Protein AF-A0A485ADF6-F1 (afdb_monomer_lite)

Radius of gyration: 10.27 Å; chains: 1; bounding box: 31×16×24 Å

Structure (mmCIF, N/CA/C/O backbone):
data_AF-A0A485ADF6-F1
#
_entry.id   AF-A0A485ADF6-F1
#
loop_
_atom_site.group_PDB
_atom_site.id
_atom_site.type_symbol
_atom_site.label_atom_id
_atom_site.label_alt_id
_atom_site.label_comp_id
_atom_site.label_asym_id
_atom_site.label_entity_id
_atom_site.label_seq_id
_atom_site.pdbx_PDB_ins_code
_atom_site.Cartn_x
_atom_site.Cartn_y
_atom_site.Cartn_z
_atom_site.occupancy
_atom_site.B_iso_or_equiv
_atom_site.auth_seq_id
_atom_site.auth_comp_id
_atom_site.auth_asym_id
_atom_site.auth_atom_id
_atom_site.pdbx_PDB_model_num
ATOM 1 N N . MET A 1 1 ? 16.664 2.262 4.501 1.00 73.06 1 MET A N 1
ATOM 2 C CA . MET A 1 1 ? 15.547 1.295 4.492 1.00 73.06 1 MET A CA 1
ATOM 3 C C . MET A 1 1 ? 15.241 1.043 3.033 1.00 73.06 1 MET A C 1
ATOM 5 O O . MET A 1 1 ? 15.261 2.018 2.301 1.00 73.06 1 MET A O 1
ATOM 9 N N . VAL A 1 2 ? 15.068 -0.205 2.610 1.00 83.56 2 VAL A N 1
ATOM 10 C CA . VAL A 1 2 ? 14.589 -0.519 1.257 1.00 83.56 2 VAL A CA 1
ATOM 11 C C . VAL A 1 2 ? 13.151 -0.973 1.423 1.00 83.56 2 VAL A C 1
ATOM 13 O O . VAL A 1 2 ? 12.895 -1.805 2.290 1.00 83.56 2 VAL A O 1
ATOM 16 N N . LEU A 1 3 ? 12.238 -0.391 0.655 1.00 91.25 3 LEU A N 1
ATOM 17 C CA . LEU A 1 3 ? 10.848 -0.820 0.592 1.00 91.25 3 LEU A CA 1
ATOM 18 C C . LEU A 1 3 ? 10.620 -1.589 -0.708 1.00 91.25 3 LEU A C 1
ATOM 20 O O . LEU A 1 3 ? 11.125 -1.208 -1.765 1.00 91.25 3 LEU A O 1
ATOM 24 N N . LEU A 1 4 ? 9.841 -2.658 -0.630 1.00 94.56 4 LEU A N 1
ATOM 25 C CA . LEU A 1 4 ? 9.432 -3.485 -1.755 1.00 94.56 4 LEU A CA 1
ATOM 26 C C . LEU A 1 4 ? 7.912 -3.481 -1.881 1.00 94.56 4 LEU A C 1
ATOM 28 O O . LEU A 1 4 ? 7.177 -3.241 -0.924 1.00 94.56 4 LEU A O 1
ATOM 32 N N . VAL A 1 5 ? 7.423 -3.765 -3.087 1.00 95.88 5 VAL A N 1
ATOM 33 C CA . VAL A 1 5 ? 5.996 -4.044 -3.278 1.00 95.88 5 VAL A CA 1
ATOM 34 C C . VAL A 1 5 ? 5.618 -5.245 -2.413 1.00 95.88 5 VAL A C 1
ATOM 36 O O . VAL A 1 5 ? 6.372 -6.209 -2.331 1.00 95.88 5 VAL A O 1
ATOM 39 N N . SER A 1 6 ? 4.444 -5.165 -1.790 1.00 96.69 6 SER A N 1
ATOM 40 C CA . SER A 1 6 ? 3.914 -6.120 -0.813 1.00 96.69 6 SER A CA 1
ATOM 41 C C . SER A 1 6 ? 4.498 -6.034 0.599 1.00 96.69 6 SER A C 1
ATOM 43 O O . SER A 1 6 ? 3.988 -6.733 1.474 1.00 96.69 6 SER A O 1
ATOM 45 N N . ASP A 1 7 ? 5.457 -5.144 0.871 1.00 96.56 7 ASP A N 1
ATOM 46 C CA . ASP A 1 7 ? 5.895 -4.897 2.247 1.00 96.56 7 ASP A CA 1
ATOM 47 C C . ASP A 1 7 ? 4.755 -4.324 3.098 1.00 96.56 7 ASP A C 1
ATOM 49 O O . ASP A 1 7 ? 4.043 -3.399 2.687 1.00 96.56 7 ASP A O 1
ATOM 53 N N . GLU A 1 8 ? 4.617 -4.841 4.322 1.00 96.06 8 GLU A N 1
ATOM 54 C CA . GLU A 1 8 ? 3.771 -4.236 5.349 1.00 96.06 8 GLU A CA 1
ATOM 55 C C . GLU A 1 8 ? 4.521 -3.069 6.004 1.00 96.06 8 GLU A C 1
ATOM 57 O O . GLU A 1 8 ? 5.616 -3.224 6.547 1.00 96.06 8 GLU A O 1
ATOM 62 N N . VAL A 1 9 ? 3.912 -1.886 5.990 1.00 93.62 9 VAL A N 1
ATOM 63 C CA . VAL A 1 9 ? 4.476 -0.662 6.557 1.00 93.62 9 VAL A CA 1
ATOM 64 C C . VAL A 1 9 ? 3.491 0.025 7.495 1.00 93.62 9 VAL A C 1
ATOM 66 O O . VAL A 1 9 ? 2.269 -0.071 7.363 1.00 93.62 9 VAL A O 1
ATOM 69 N N . ARG A 1 10 ? 4.030 0.776 8.457 1.00 93.75 10 ARG A N 1
ATOM 70 C CA . ARG A 1 10 ? 3.258 1.629 9.364 1.00 93.75 10 ARG A CA 1
ATOM 71 C C . ARG A 1 10 ? 4.012 2.927 9.614 1.00 93.75 10 ARG A C 1
ATOM 73 O O . ARG A 1 10 ? 5.236 2.926 9.742 1.00 93.75 10 ARG A O 1
ATOM 80 N N . ARG A 1 11 ? 3.282 4.037 9.731 1.00 88.69 11 ARG A N 1
ATOM 81 C CA . ARG A 1 11 ? 3.868 5.327 10.114 1.00 88.69 11 ARG A CA 1
ATOM 82 C C . ARG A 1 11 ? 4.537 5.231 11.488 1.00 88.69 11 ARG A C 1
ATOM 84 O O . ARG A 1 11 ? 4.015 4.591 12.403 1.00 88.69 11 ARG A O 1
ATOM 91 N N . LYS A 1 12 ? 5.669 5.924 11.650 1.00 87.81 12 LYS A N 1
ATOM 92 C CA . LYS A 1 12 ? 6.411 5.994 12.925 1.00 87.81 12 LYS A CA 1
ATOM 93 C C . LYS A 1 12 ? 5.565 6.584 14.059 1.00 87.81 12 LYS A C 1
ATOM 95 O O . LYS A 1 12 ? 5.670 6.133 15.189 1.00 87.81 12 LYS A O 1
ATOM 100 N N . SER A 1 13 ? 4.690 7.539 13.740 1.00 88.62 13 SER A N 1
ATOM 101 C CA . SER A 1 13 ? 3.737 8.159 14.671 1.00 88.62 13 SER A CA 1
ATOM 102 C C . SER A 1 13 ? 2.550 7.259 15.050 1.00 88.62 13 SER A C 1
ATOM 104 O O . SER A 1 13 ? 1.640 7.716 15.732 1.00 88.62 13 SER A O 1
ATOM 106 N N . GLY A 1 14 ? 2.512 6.009 14.577 1.00 87.88 14 GLY A N 1
ATOM 107 C CA . GLY A 1 14 ? 1.332 5.153 14.661 1.00 87.88 14 GLY A CA 1
ATOM 108 C C . GLY A 1 14 ? 0.338 5.409 13.524 1.00 87.88 14 GLY A C 1
ATOM 109 O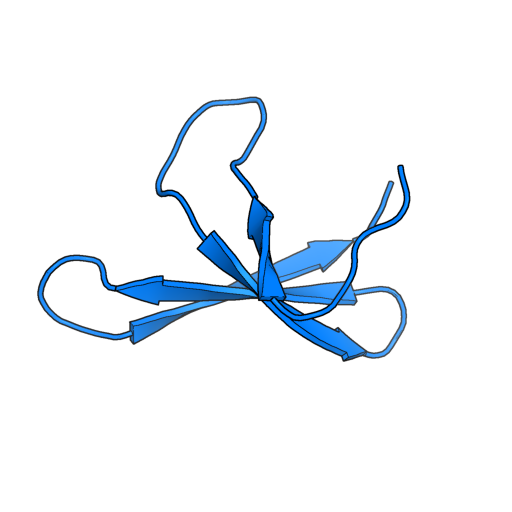 O . GLY A 1 14 ? 0.505 6.324 12.716 1.00 87.88 14 GLY A O 1
ATOM 110 N N . GLY A 1 15 ? -0.672 4.544 13.427 1.00 89.88 15 GLY A N 1
ATOM 111 C CA . GLY A 1 15 ? -1.662 4.551 12.350 1.00 89.88 15 GLY A CA 1
ATOM 112 C C . GLY A 1 15 ? -1.977 3.147 11.823 1.00 89.88 15 GLY A C 1
ATOM 113 O O . GLY A 1 15 ? -1.498 2.156 12.392 1.00 89.88 15 GLY A O 1
ATOM 114 N N . PRO A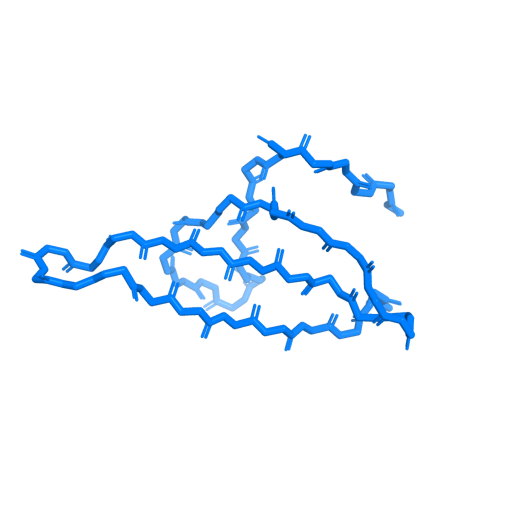 1 16 ? -2.778 3.052 10.748 1.00 94.19 16 PRO A N 1
ATOM 115 C CA . PRO A 1 16 ? -3.122 1.778 10.129 1.00 94.19 16 PRO A CA 1
ATOM 116 C C . PRO A 1 16 ? -1.883 1.085 9.549 1.00 94.19 16 PRO A C 1
ATOM 118 O O . PRO A 1 16 ? -0.922 1.737 9.129 1.00 94.19 16 PRO A O 1
ATOM 121 N N . ARG A 1 17 ? -1.912 -0.252 9.529 1.00 95.38 17 ARG A N 1
ATOM 122 C CA . ARG A 1 17 ? -0.964 -1.053 8.746 1.00 95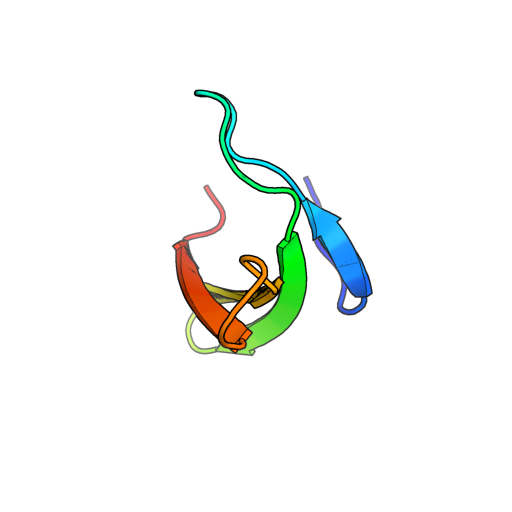.38 17 ARG A CA 1
ATOM 123 C C . ARG A 1 17 ? -1.349 -0.957 7.281 1.00 95.38 17 ARG A C 1
ATOM 125 O O . ARG A 1 17 ? -2.518 -1.113 6.936 1.00 95.38 17 ARG A O 1
ATOM 132 N N . MET A 1 18 ? -0.366 -0.678 6.445 1.00 96.31 18 MET A N 1
ATOM 133 C CA . MET A 1 18 ? -0.542 -0.479 5.017 1.00 96.31 18 MET A CA 1
ATOM 134 C C . MET A 1 18 ? 0.370 -1.423 4.256 1.00 96.31 18 MET A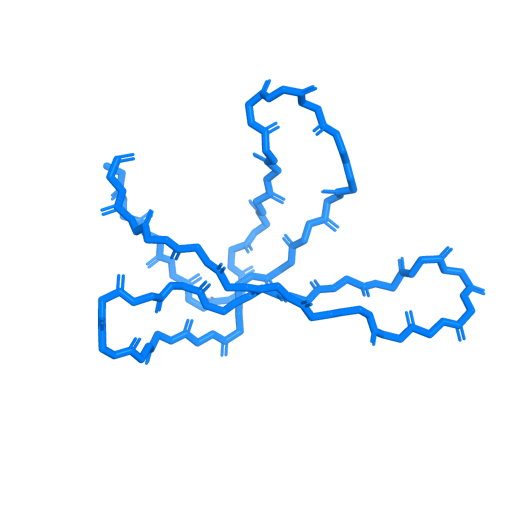 C 1
ATOM 136 O O . MET A 1 18 ? 1.396 -1.848 4.776 1.00 96.31 18 MET A O 1
ATOM 140 N N . VAL A 1 19 ? 0.007 -1.717 3.017 1.00 97.56 19 VAL A N 1
ATOM 141 C CA . VAL A 1 19 ? 0.825 -2.510 2.103 1.00 97.56 19 VAL A CA 1
ATOM 142 C C . VAL A 1 19 ? 1.358 -1.595 1.016 1.00 97.56 19 VAL A C 1
ATOM 144 O O . VAL A 1 19 ? 0.591 -0.821 0.435 1.00 97.56 19 VAL A O 1
ATOM 147 N N . VAL A 1 20 ? 2.656 -1.682 0.738 1.00 97.25 20 VAL A N 1
ATOM 148 C CA . VAL A 1 20 ? 3.280 -0.985 -0.390 1.00 97.25 20 VAL A CA 1
ATOM 149 C C . VAL A 1 20 ? 2.768 -1.591 -1.693 1.00 97.25 20 VAL A C 1
ATOM 151 O O . VAL A 1 20 ? 2.866 -2.796 -1.920 1.00 97.25 20 VAL A O 1
ATOM 154 N N . THR A 1 21 ? 2.221 -0.759 -2.572 1.00 97.88 21 THR A N 1
ATOM 155 C CA . THR A 1 21 ? 1.651 -1.195 -3.854 1.00 97.88 21 THR A CA 1
ATOM 156 C C . THR A 1 21 ? 2.414 -0.698 -5.071 1.00 97.88 21 THR A C 1
ATOM 158 O O . THR A 1 21 ? 2.133 -1.155 -6.175 1.00 97.88 21 THR A O 1
ATOM 161 N N . GLY A 1 22 ? 3.357 0.228 -4.907 1.00 96.62 22 GLY A N 1
ATOM 162 C CA . GLY A 1 22 ? 4.138 0.730 -6.029 1.00 96.62 22 GLY A CA 1
ATOM 163 C C . GLY A 1 22 ? 5.043 1.897 -5.673 1.00 96.62 22 GLY A C 1
ATOM 164 O O . GLY A 1 22 ? 5.007 2.421 -4.561 1.00 96.62 22 GLY A O 1
ATOM 165 N N . PHE A 1 23 ? 5.837 2.300 -6.660 1.00 95.19 23 PHE A N 1
ATOM 166 C CA . PHE A 1 23 ? 6.757 3.425 -6.579 1.00 95.19 23 PHE A CA 1
ATOM 167 C C . PHE A 1 23 ? 6.583 4.297 -7.818 1.00 95.19 23 PHE A C 1
ATOM 169 O O . PHE A 1 23 ? 6.575 3.786 -8.937 1.00 95.19 23 PHE A O 1
ATOM 176 N N . ALA A 1 24 ? 6.460 5.607 -7.628 1.00 92.44 24 ALA A N 1
ATOM 177 C CA . ALA A 1 24 ? 6.343 6.565 -8.720 1.00 92.44 24 ALA A CA 1
ATOM 178 C C . ALA A 1 24 ? 7.013 7.885 -8.334 1.00 92.44 24 ALA A C 1
ATOM 180 O O . ALA A 1 24 ? 6.701 8.461 -7.297 1.00 92.44 24 ALA A O 1
ATOM 181 N N . SER A 1 25 ? 7.941 8.380 -9.158 1.00 90.69 25 SER A N 1
ATOM 182 C CA . SER A 1 25 ? 8.591 9.691 -8.965 1.00 90.69 25 SER A CA 1
ATOM 183 C C . SER A 1 25 ? 9.184 9.917 -7.559 1.00 90.69 25 SER A C 1
ATOM 185 O O . SER A 1 25 ? 9.064 11.001 -6.991 1.00 90.69 25 SER A O 1
ATOM 187 N N . GLY A 1 26 ? 9.804 8.885 -6.970 1.00 90.56 26 GLY A N 1
ATOM 188 C CA . GLY A 1 26 ? 10.374 8.939 -5.612 1.00 90.56 26 GLY A CA 1
ATOM 189 C C . GLY A 1 26 ? 9.340 8.873 -4.478 1.00 90.56 26 GLY A C 1
ATOM 190 O O . GLY A 1 26 ? 9.681 9.087 -3.314 1.00 90.56 26 GLY A O 1
ATOM 191 N N . MET A 1 27 ? 8.082 8.594 -4.811 1.00 94.62 27 MET A N 1
ATOM 192 C CA . MET A 1 27 ? 6.999 8.352 -3.868 1.00 94.62 27 MET A CA 1
ATOM 193 C C . MET A 1 27 ? 6.726 6.856 -3.764 1.00 94.62 27 MET A C 1
ATOM 195 O O . MET A 1 27 ? 6.729 6.146 -4.768 1.00 94.62 27 MET A O 1
ATOM 199 N N . VAL A 1 28 ? 6.443 6.403 -2.551 1.00 95.56 28 VAL A N 1
ATOM 200 C CA . VAL A 1 28 ? 5.964 5.060 -2.237 1.00 95.56 28 VAL A CA 1
ATOM 201 C C . VAL A 1 28 ? 4.455 5.130 -2.120 1.00 95.56 28 VAL A C 1
ATOM 203 O O . VAL A 1 28 ? 3.944 5.885 -1.295 1.00 95.56 28 VAL A O 1
ATOM 206 N N . GLU A 1 29 ? 3.744 4.367 -2.939 1.00 97.06 29 GLU A N 1
ATOM 207 C CA . GLU A 1 29 ? 2.299 4.219 -2.830 1.00 97.06 29 GLU A CA 1
ATOM 208 C C . GLU A 1 29 ? 1.951 3.090 -1.867 1.00 97.06 29 GLU A C 1
ATOM 210 O O . GLU A 1 29 ? 2.429 1.965 -2.014 1.00 97.06 29 GLU A O 1
ATOM 215 N N . CYS A 1 30 ? 1.038 3.369 -0.946 1.00 96.75 30 CYS A N 1
ATOM 216 C CA . CYS A 1 30 ? 0.535 2.428 0.037 1.00 96.75 30 CYS A CA 1
ATOM 217 C C . CYS A 1 30 ? -0.990 2.379 0.033 1.00 96.75 30 CYS A C 1
ATOM 219 O O . CYS A 1 30 ? -1.675 3.378 -0.216 1.00 96.75 30 CYS A O 1
ATOM 221 N N . ARG A 1 31 ? -1.537 1.203 0.345 1.00 97.75 31 ARG A N 1
ATOM 222 C CA . ARG A 1 31 ? -2.981 0.986 0.474 1.00 97.75 31 ARG A CA 1
ATOM 223 C C . ARG A 1 31 ? -3.308 0.184 1.721 1.00 97.75 31 ARG A C 1
ATOM 225 O O . ARG A 1 31 ? -2.510 -0.634 2.169 1.00 97.75 31 ARG A O 1
ATOM 232 N N . TRP A 1 32 ? -4.490 0.417 2.273 1.00 97.56 32 TRP A N 1
ATOM 233 C CA . TRP A 1 32 ? -5.042 -0.369 3.375 1.00 97.56 32 TRP A CA 1
ATOM 234 C C . TRP A 1 32 ? -6.565 -0.344 3.327 1.00 97.56 32 TRP A C 1
ATOM 236 O O . TRP A 1 32 ? -7.157 0.546 2.718 1.00 97.56 32 TRP A O 1
ATOM 246 N N . TYR A 1 33 ? -7.203 -1.316 3.969 1.00 96.56 33 TYR A N 1
ATOM 247 C CA . TYR A 1 33 ? -8.646 -1.319 4.178 1.00 96.56 33 TYR A CA 1
ATOM 248 C C . TYR A 1 33 ? -8.944 -0.771 5.573 1.00 96.56 33 TYR A C 1
ATOM 250 O O . TYR A 1 33 ? -8.360 -1.235 6.550 1.00 96.56 33 TYR A O 1
ATOM 258 N N . ASP A 1 34 ? -9.819 0.228 5.676 1.00 95.38 34 ASP A N 1
ATOM 259 C CA . ASP A 1 34 ? -10.190 0.839 6.961 1.00 95.38 34 ASP A CA 1
ATOM 260 C C . ASP A 1 34 ? -11.436 0.211 7.610 1.00 95.38 34 ASP A C 1
ATOM 262 O O . ASP A 1 34 ? -11.898 0.693 8.641 1.00 95.38 34 ASP A O 1
ATOM 266 N N . GLY A 1 35 ? -11.980 -0.854 7.009 1.00 96.62 35 GLY A N 1
ATOM 267 C CA . GLY A 1 35 ? -13.253 -1.467 7.399 1.00 96.62 35 GLY A CA 1
ATOM 268 C C . GLY A 1 35 ? -14.434 -1.071 6.507 1.00 96.62 35 GLY A C 1
ATOM 269 O O . GLY A 1 35 ? -15.482 -1.703 6.596 1.00 96.62 35 GLY A O 1
ATOM 270 N N . TYR A 1 36 ? -14.265 -0.077 5.626 1.00 97.06 36 TYR A N 1
ATOM 271 C CA . TYR A 1 36 ? -15.310 0.393 4.711 1.00 97.06 36 TYR A CA 1
ATOM 272 C C . TYR A 1 36 ? -14.811 0.483 3.269 1.00 97.06 36 TYR A C 1
ATOM 274 O O . TYR A 1 36 ? -15.458 -0.027 2.354 1.00 97.06 36 TYR A O 1
ATOM 282 N N . VAL A 1 37 ? -13.645 1.097 3.048 1.00 97.69 37 VAL A N 1
ATOM 283 C CA . VAL A 1 37 ? -13.080 1.335 1.714 1.00 97.69 37 VAL A CA 1
ATOM 284 C C . VAL A 1 37 ? -11.568 1.123 1.700 1.00 97.69 37 VAL A C 1
ATOM 286 O O . VAL A 1 37 ? -10.877 1.253 2.710 1.00 97.69 37 VAL A O 1
ATOM 289 N N . VAL A 1 38 ? -11.026 0.811 0.523 1.00 97.62 38 VAL A N 1
ATOM 290 C CA . VAL A 1 38 ? -9.576 0.817 0.310 1.00 97.62 38 VAL A CA 1
ATOM 291 C C . VAL A 1 38 ? -9.086 2.263 0.283 1.00 97.62 38 VAL A C 1
ATOM 293 O O . VAL A 1 38 ? -9.406 3.031 -0.627 1.00 97.62 38 VAL A O 1
ATOM 296 N N . LYS A 1 39 ? -8.287 2.633 1.278 1.00 97.75 39 LYS A N 1
ATOM 297 C CA . LYS A 1 39 ? -7.588 3.913 1.351 1.00 97.75 39 LYS A CA 1
ATOM 298 C C . LYS A 1 39 ? -6.271 3.848 0.587 1.00 97.75 39 LYS A C 1
ATOM 300 O O . LYS A 1 39 ? -5.700 2.776 0.377 1.00 97.75 39 LYS A O 1
ATOM 305 N N . ARG A 1 40 ? -5.813 5.017 0.144 1.00 96.06 40 ARG A N 1
ATOM 306 C CA . ARG A 1 40 ? -4.581 5.200 -0.623 1.00 96.06 40 ARG A CA 1
ATOM 307 C C . ARG A 1 40 ? -3.796 6.352 -0.030 1.00 96.06 40 ARG A C 1
ATOM 309 O O . ARG A 1 40 ? -4.373 7.391 0.279 1.00 96.06 40 ARG A O 1
ATOM 316 N N . GLU A 1 41 ? -2.495 6.171 0.079 1.00 94.50 41 GLU A N 1
ATOM 317 C CA . GLU A 1 41 ? -1.569 7.197 0.532 1.00 94.50 41 GLU A CA 1
ATOM 318 C C . GLU A 1 41 ? -0.261 7.066 -0.237 1.00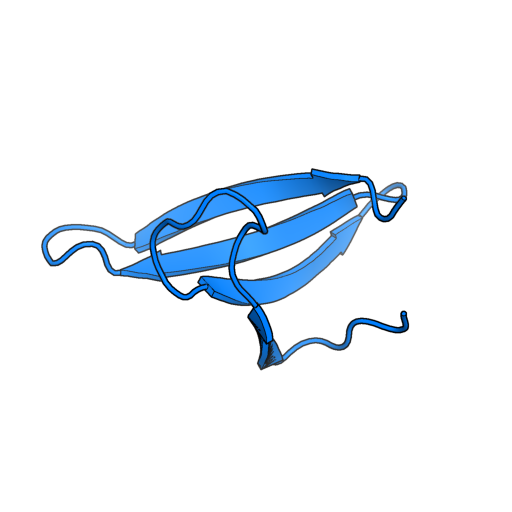 94.50 41 GLU A C 1
ATOM 320 O O . GLU A 1 41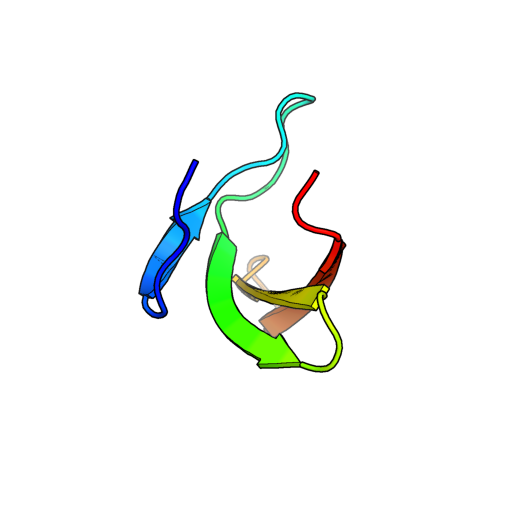 ? 0.128 5.962 -0.607 1.00 94.50 41 GLU A O 1
ATOM 325 N N . ALA A 1 42 ? 0.415 8.185 -0.472 1.00 94.12 42 ALA A N 1
ATOM 326 C CA . ALA A 1 42 ? 1.764 8.179 -1.006 1.00 94.12 42 ALA A CA 1
ATOM 327 C C . ALA A 1 42 ? 2.673 9.037 -0.128 1.00 94.12 42 ALA A C 1
ATOM 329 O O . ALA A 1 42 ? 2.283 10.128 0.295 1.00 94.12 42 ALA A O 1
ATOM 330 N N . PHE A 1 43 ? 3.887 8.565 0.137 1.00 91.38 43 PHE A N 1
ATOM 331 C CA . PHE A 1 43 ? 4.888 9.316 0.895 1.00 91.38 43 PHE A CA 1
ATOM 332 C C . PHE A 1 43 ? 6.254 9.243 0.227 1.00 91.38 43 PHE A C 1
ATOM 334 O O . PHE A 1 43 ? 6.548 8.319 -0.524 1.00 91.38 43 PHE A O 1
ATOM 341 N N . ARG A 1 44 ? 7.102 10.232 0.506 1.00 91.12 44 ARG A N 1
ATOM 342 C CA . ARG A 1 44 ? 8.477 10.233 0.012 1.00 91.12 44 ARG A CA 1
ATOM 343 C C . ARG A 1 44 ? 9.343 9.355 0.904 1.00 91.12 44 ARG A C 1
ATOM 345 O O . ARG A 1 44 ? 9.315 9.514 2.123 1.00 91.12 44 ARG A O 1
ATOM 352 N N . GLU A 1 45 ? 10.113 8.463 0.296 1.00 80.50 45 GLU A N 1
ATOM 353 C CA . GLU A 1 45 ? 11.107 7.660 1.005 1.00 80.50 45 GLU A CA 1
ATOM 354 C C . GLU A 1 45 ? 12.247 8.587 1.470 1.00 80.50 45 GLU A C 1
ATOM 356 O O . GLU A 1 45 ? 13.060 9.042 0.664 1.00 80.50 45 GLU A O 1
ATOM 361 N N . ARG A 1 46 ? 12.259 8.972 2.753 1.00 70.00 46 ARG A N 1
ATOM 362 C CA . ARG A 1 46 ? 13.362 9.716 3.380 1.00 70.00 46 ARG A CA 1
ATOM 363 C C . ARG A 1 46 ? 13.513 9.362 4.854 1.00 70.00 46 ARG A C 1
ATOM 365 O O . ARG A 1 46 ? 12.477 9.172 5.533 1.00 70.00 46 ARG A O 1
#

InterPro domains:
  IPR019226 Protein of unknown function DUF2158 [PF09926] (7-44)

Organism: Raoultella planticola (NCBI:txid575)

Sequence (46 aa):
MVLLVSDEVRRKSGGPRMVVTGFASGMVECRWYDGYVVKREAFRER

pLDDT: mean 92.99, std 5.99, range [70.0, 97.88]

Secondary structure (DSSP, 8-state):
----TT-EE--TT----EEEEEEETTEEEEEEE-SSSEEEEEEE--

Foldseek 3Di:
DDDDAQDWDADPVGDDTWGFHDDDPQKTWTWDDPPPDIDIDIDHDD